Protein AF-A0A0C5DKH7-F1 (afdb_monomer_lite)

InterPro domains:
  IPR004020 DAPIN domain [PF02758] (6-78)
  IPR004020 DAPIN domain [SM01289] (3-84)
  IPR011029 Death-like domain superfamily [G3DSA:1.10.533.10] (1-88)
  IPR011029 Death-like domain superfamily [SSF47986] (4-86)

pLDDT: mean 79.28, std 11.1, range [34.69, 89.0]

Sequence (90 aa):
EELQSRLQETLDLLSSQELRSFRDHLKKVEPRVSQVKLELEGRSPSGLARLLAKQYYPPAAAKRVLVQVLEQLPRADLLPRWQSAAADGP

Secondary structure (DSSP, 8-state):
-HHHHHHHHHHHTS-HHHHHHHHHHHHHSSSPPPHHHHHHTTTSHHHHHHHHHHHS-SHHHHHHHHHHHHHTTT-GGGHHHHHGGG----

Organism: Tursiops truncatus (NCBI:txid9739)

Structure (mmCIF, N/CA/C/O backbone):
data_AF-A0A0C5DKH7-F1
#
_entry.id   AF-A0A0C5DKH7-F1
#
loop_
_atom_site.group_PDB
_atom_site.id
_atom_site.type_symbol
_atom_site.label_atom_id
_atom_site.label_alt_id
_atom_site.label_comp_id
_atom_site.label_asym_id
_atom_site.label_entity_id
_atom_site.label_seq_id
_atom_site.pdbx_PDB_ins_code
_atom_site.Cartn_x
_atom_site.Cartn_y
_atom_site.Cartn_z
_atom_site.occupancy
_atom_site.B_iso_or_equiv
_atom_site.auth_seq_id
_atom_site.auth_comp_id
_atom_site.auth_asym_id
_atom_site.auth_atom_id
_atom_site.pdbx_PDB_model_num
ATOM 1 N N . GLU A 1 1 ? 8.581 12.470 -10.375 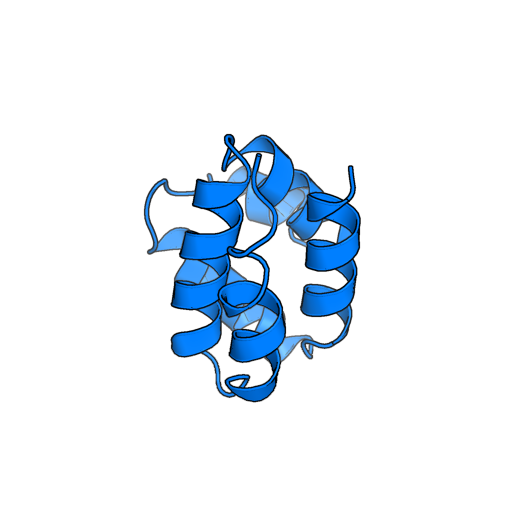1.00 59.94 1 GLU A N 1
ATOM 2 C CA . GLU A 1 1 ? 8.070 11.224 -9.758 1.00 59.94 1 GLU A CA 1
ATOM 3 C C . GLU A 1 1 ? 6.588 11.032 -10.119 1.00 59.94 1 GLU A C 1
ATOM 5 O O . GLU A 1 1 ? 5.729 11.099 -9.251 1.00 59.94 1 GLU A O 1
ATOM 10 N N . GLU A 1 2 ? 6.254 10.807 -11.397 1.00 77.19 2 GLU A N 1
ATOM 11 C CA . GLU A 1 2 ? 4.842 10.690 -11.833 1.00 77.19 2 GLU A CA 1
ATOM 12 C C . GLU A 1 2 ? 4.102 9.535 -11.149 1.00 77.19 2 GLU A C 1
ATOM 14 O O . GLU A 1 2 ? 2.933 9.659 -10.786 1.00 77.19 2 GLU A O 1
ATOM 19 N N . LEU A 1 3 ? 4.808 8.426 -10.904 1.00 80.56 3 LEU A N 1
ATOM 20 C CA . LEU A 1 3 ? 4.278 7.305 -10.136 1.00 80.56 3 LEU A CA 1
ATOM 21 C C . LEU A 1 3 ? 3.892 7.737 -8.715 1.00 80.56 3 LEU A C 1
ATOM 23 O O . LEU A 1 3 ? 2.806 7.398 -8.261 1.00 80.56 3 LEU A O 1
ATOM 27 N N . GLN A 1 4 ? 4.761 8.477 -8.019 1.00 83.81 4 GLN A N 1
ATOM 28 C CA . GLN A 1 4 ? 4.484 8.924 -6.655 1.00 83.81 4 GLN A CA 1
ATOM 29 C C . GLN A 1 4 ? 3.274 9.856 -6.615 1.00 83.81 4 GLN A C 1
ATOM 31 O O . GLN A 1 4 ? 2.420 9.665 -5.756 1.00 83.81 4 GLN A O 1
ATOM 36 N N . SER A 1 5 ? 3.177 10.830 -7.525 1.00 85.56 5 SER A N 1
ATOM 37 C CA . SER A 1 5 ? 2.015 11.727 -7.577 1.00 85.56 5 SER A CA 1
ATOM 38 C C . SER A 1 5 ? 0.722 10.950 -7.810 1.00 85.56 5 SER A C 1
ATOM 40 O O . SER A 1 5 ? -0.209 11.094 -7.026 1.00 85.56 5 SER A O 1
ATOM 42 N N . ARG A 1 6 ? 0.694 10.027 -8.783 1.00 85.62 6 ARG A N 1
ATOM 43 C CA . ARG A 1 6 ? -0.486 9.175 -9.014 1.00 85.62 6 ARG A CA 1
ATOM 44 C C . ARG A 1 6 ? -0.829 8.310 -7.803 1.00 85.62 6 ARG A C 1
ATOM 46 O O . ARG A 1 6 ? -2.004 8.158 -7.466 1.00 85.62 6 ARG A O 1
ATOM 53 N N . LEU A 1 7 ? 0.188 7.735 -7.149 1.00 86.56 7 LEU A N 1
ATOM 54 C CA . LEU A 1 7 ? 0.023 6.915 -5.946 1.00 86.56 7 LEU A CA 1
ATOM 55 C C . LEU A 1 7 ? -0.598 7.756 -4.841 1.00 86.56 7 LEU A C 1
ATOM 57 O O . LEU A 1 7 ? -1.560 7.327 -4.219 1.00 86.56 7 LEU A O 1
ATOM 61 N N . GLN A 1 8 ? -0.078 8.962 -4.637 1.00 88.31 8 GLN A N 1
ATOM 62 C CA . GLN A 1 8 ? -0.591 9.897 -3.653 1.00 88.31 8 GLN A CA 1
ATOM 63 C C . GLN A 1 8 ? -2.044 10.254 -3.943 1.00 88.31 8 GLN A C 1
ATOM 65 O O . GLN A 1 8 ? -2.853 10.118 -3.039 1.00 88.31 8 GLN A O 1
ATOM 70 N N . GLU A 1 9 ? -2.391 10.637 -5.173 1.00 88.88 9 GLU A N 1
ATOM 71 C CA . GLU A 1 9 ? -3.776 10.948 -5.550 1.00 88.88 9 GLU A CA 1
ATOM 72 C C . GLU A 1 9 ? -4.711 9.761 -5.302 1.00 88.88 9 GLU A C 1
ATOM 74 O O . GLU A 1 9 ? -5.803 9.916 -4.771 1.00 88.88 9 GLU A O 1
ATOM 79 N N . THR A 1 10 ? -4.271 8.546 -5.625 1.00 87.25 10 THR A N 1
ATOM 80 C CA . THR A 1 10 ? -5.079 7.342 -5.387 1.00 87.25 10 THR A CA 1
ATOM 81 C C . THR A 1 10 ? -5.272 7.078 -3.903 1.00 87.25 10 THR A C 1
ATOM 83 O O . THR A 1 10 ? -6.377 6.757 -3.484 1.00 87.25 10 THR A O 1
ATOM 86 N N . LEU A 1 11 ? -4.212 7.217 -3.109 1.00 87.62 11 LEU A N 1
ATOM 87 C CA . LEU A 1 11 ? -4.260 7.032 -1.662 1.00 87.62 11 LEU A CA 1
ATOM 88 C C . LEU A 1 11 ? -5.047 8.146 -0.962 1.00 87.62 11 LEU A C 1
ATOM 90 O O . LEU A 1 11 ? -5.633 7.892 0.081 1.00 87.62 11 LEU A O 1
ATOM 94 N N . ASP A 1 12 ? -5.079 9.351 -1.526 1.00 89.00 12 ASP A N 1
ATOM 95 C CA . ASP A 1 12 ? -5.876 10.480 -1.035 1.00 89.00 12 ASP A CA 1
ATOM 96 C C . ASP A 1 12 ? -7.383 10.247 -1.236 1.00 89.00 12 ASP A C 1
ATOM 98 O O . ASP A 1 12 ? -8.194 10.588 -0.380 1.00 89.00 12 ASP A O 1
ATOM 102 N N . LEU A 1 13 ? -7.761 9.548 -2.314 1.00 87.50 13 LEU A N 1
ATOM 103 C CA . LEU A 1 13 ? -9.143 9.109 -2.555 1.00 87.50 13 LEU A CA 1
ATOM 104 C C . LEU A 1 13 ? -9.605 7.995 -1.597 1.00 87.50 13 LEU A C 1
ATOM 106 O O . LEU A 1 13 ? -10.807 7.723 -1.498 1.00 87.50 13 LEU A O 1
ATOM 110 N N . LEU A 1 14 ? -8.676 7.324 -0.910 1.00 84.50 14 LEU A N 1
ATOM 111 C CA . LEU A 1 14 ? -8.990 6.292 0.073 1.00 84.50 14 LEU A CA 1
ATOM 112 C C . LEU A 1 14 ? -9.338 6.928 1.421 1.00 84.50 14 LEU A C 1
ATOM 114 O O . LEU A 1 14 ? -8.616 7.766 1.955 1.00 84.50 14 LEU A O 1
ATOM 118 N N . SER A 1 15 ? -10.424 6.468 2.038 1.00 84.50 15 SER A N 1
ATOM 119 C CA . SER A 1 15 ? -10.776 6.882 3.399 1.00 84.50 15 SER A CA 1
ATOM 120 C C . SER A 1 15 ? -9.780 6.333 4.429 1.00 84.50 15 SER A C 1
ATOM 122 O O . SER A 1 15 ? -9.104 5.333 4.196 1.00 84.50 15 SER A O 1
ATOM 124 N N . SER A 1 16 ? -9.736 6.908 5.633 1.00 83.88 16 SER A N 1
ATOM 125 C CA . SER A 1 16 ? -8.823 6.464 6.703 1.00 83.88 16 SER A CA 1
ATOM 126 C C . SER A 1 16 ? -8.929 4.966 7.036 1.00 83.88 16 SER A C 1
ATOM 128 O O . SER A 1 16 ? -7.928 4.329 7.365 1.00 83.88 16 SER A O 1
ATOM 130 N N . GLN A 1 17 ? -10.130 4.383 6.934 1.00 85.88 17 GLN A N 1
ATOM 131 C CA . GLN A 1 17 ? -10.352 2.944 7.118 1.00 85.88 17 GLN A CA 1
ATOM 132 C C . GLN A 1 17 ? -9.743 2.118 5.976 1.00 85.88 17 GLN A C 1
ATOM 134 O O . GLN A 1 17 ? -9.079 1.114 6.223 1.00 85.88 17 GLN A O 1
ATOM 139 N N . GLU A 1 18 ? -9.908 2.585 4.743 1.00 86.75 18 GLU A N 1
ATOM 140 C CA . GLU A 1 18 ? -9.370 1.966 3.532 1.00 86.75 18 GLU A CA 1
ATOM 141 C C . GLU A 1 18 ? -7.846 2.013 3.537 1.00 86.75 18 GLU A C 1
ATOM 143 O O . GLU A 1 18 ? -7.211 1.004 3.278 1.00 86.75 18 GLU A O 1
ATOM 148 N N . LEU A 1 19 ? -7.242 3.140 3.930 1.00 84.19 19 LEU A N 1
ATOM 149 C CA . LEU A 1 19 ? -5.791 3.268 4.101 1.00 84.19 19 LEU A CA 1
ATOM 150 C C . LEU A 1 19 ? -5.240 2.307 5.158 1.00 84.19 19 LEU A C 1
ATOM 152 O O . LEU A 1 19 ? -4.137 1.772 5.012 1.00 84.19 19 LEU A O 1
ATOM 156 N N . ARG A 1 20 ? -6.003 2.060 6.228 1.00 84.69 20 ARG A N 1
ATOM 157 C CA . ARG A 1 20 ? -5.628 1.079 7.251 1.00 84.69 20 ARG A CA 1
ATOM 158 C C . ARG A 1 20 ? -5.637 -0.335 6.678 1.00 84.69 20 ARG A C 1
ATOM 160 O O . ARG A 1 20 ? -4.644 -1.043 6.840 1.00 84.69 20 ARG A O 1
ATOM 167 N N . SER A 1 21 ? -6.708 -0.715 5.980 1.00 87.44 21 SER A N 1
ATOM 168 C CA . SER A 1 21 ? -6.796 -2.005 5.286 1.00 87.44 21 SER A CA 1
ATOM 169 C C . SER A 1 21 ? -5.728 -2.134 4.206 1.00 87.44 21 SER A C 1
ATOM 171 O O . SER A 1 21 ? -5.068 -3.163 4.126 1.00 87.44 21 SER A O 1
ATOM 173 N N . PHE A 1 22 ? -5.488 -1.081 3.431 1.00 86.50 22 PHE A N 1
ATOM 174 C CA . PHE A 1 22 ? -4.454 -1.011 2.408 1.00 86.50 22 PHE A CA 1
ATOM 175 C C . PHE A 1 22 ? -3.090 -1.342 3.012 1.00 86.50 22 PHE A C 1
ATOM 177 O O . PHE A 1 22 ? -2.404 -2.236 2.532 1.00 86.50 22 PHE A O 1
ATOM 184 N N . ARG A 1 23 ? -2.715 -0.693 4.122 1.00 85.19 23 ARG A N 1
ATOM 185 C CA . ARG A 1 23 ? -1.461 -0.990 4.832 1.00 85.19 23 ARG A CA 1
ATOM 186 C C . ARG A 1 23 ? -1.395 -2.422 5.345 1.00 85.19 23 ARG A C 1
ATOM 188 O O . ARG A 1 23 ? -0.316 -3.003 5.321 1.00 85.19 23 ARG A O 1
ATOM 195 N N . ASP A 1 24 ? -2.502 -2.974 5.833 1.00 86.19 24 ASP A N 1
ATOM 196 C CA . ASP A 1 24 ? -2.544 -4.352 6.329 1.00 86.19 24 ASP A CA 1
ATOM 197 C C . ASP A 1 24 ? -2.301 -5.369 5.204 1.00 86.19 24 ASP A C 1
ATOM 199 O O . ASP A 1 24 ? -1.466 -6.263 5.336 1.00 86.19 24 ASP A O 1
ATOM 203 N N . HIS A 1 25 ? -2.942 -5.167 4.052 1.00 85.94 25 HIS A N 1
ATOM 204 C CA . HIS A 1 25 ? -2.711 -5.966 2.849 1.00 85.94 25 HIS A CA 1
ATOM 205 C C . HIS A 1 25 ? -1.302 -5.765 2.296 1.00 85.94 25 HIS A C 1
ATOM 207 O O . HIS A 1 25 ? -0.645 -6.723 1.901 1.00 85.94 25 HIS A O 1
ATOM 213 N N . LEU A 1 26 ? -0.780 -4.542 2.345 1.00 83.31 26 LEU A N 1
ATOM 214 C CA . LEU A 1 26 ? 0.554 -4.233 1.848 1.00 83.31 26 LEU A CA 1
ATOM 215 C C . LEU A 1 26 ? 1.682 -4.850 2.698 1.00 83.31 26 LEU A C 1
ATOM 217 O O . LEU A 1 26 ? 2.795 -5.034 2.215 1.00 83.31 26 LEU A O 1
ATOM 221 N N . LYS A 1 27 ? 1.408 -5.207 3.960 1.00 80.88 27 LYS A N 1
ATOM 222 C CA . LYS A 1 27 ? 2.306 -6.043 4.781 1.00 80.88 27 LYS A CA 1
ATOM 223 C C . LYS A 1 27 ? 2.292 -7.517 4.358 1.00 80.88 27 LYS A C 1
ATOM 225 O O . LYS A 1 27 ? 3.225 -8.256 4.677 1.00 80.88 27 LYS A O 1
ATOM 230 N N . LYS A 1 28 ? 1.216 -7.962 3.707 1.00 80.81 28 LYS A N 1
ATOM 231 C CA . LYS A 1 28 ? 1.001 -9.349 3.270 1.00 80.81 28 LYS A CA 1
ATOM 232 C C . LYS A 1 28 ? 1.465 -9.578 1.832 1.00 80.81 28 LYS A C 1
ATOM 234 O O . LYS A 1 28 ? 1.890 -10.685 1.528 1.00 80.81 28 LYS A O 1
ATOM 239 N N . VAL A 1 29 ? 1.411 -8.550 0.988 1.00 76.69 29 VAL A N 1
ATOM 240 C CA . VAL A 1 29 ? 1.857 -8.599 -0.409 1.00 76.69 29 VAL A CA 1
ATOM 241 C C . VAL A 1 29 ? 3.386 -8.541 -0.501 1.00 76.69 29 VAL A C 1
ATOM 243 O O . VAL A 1 29 ? 4.044 -7.863 0.293 1.00 76.69 29 VAL A O 1
ATOM 246 N N . GLU A 1 30 ? 3.964 -9.266 -1.456 1.00 67.38 30 GLU A N 1
ATOM 247 C CA . GLU A 1 30 ? 5.406 -9.251 -1.705 1.00 67.38 30 GLU A CA 1
ATOM 248 C C . GLU A 1 30 ? 5.791 -8.289 -2.842 1.00 67.38 30 GLU A C 1
ATOM 250 O O . GLU A 1 30 ? 5.062 -8.194 -3.833 1.00 67.38 30 GLU A O 1
ATOM 255 N N . PRO A 1 31 ? 6.958 -7.616 -2.755 1.00 69.50 31 PRO A N 1
ATOM 256 C CA . PRO A 1 31 ? 7.903 -7.599 -1.630 1.00 69.50 31 PRO A CA 1
ATOM 257 C C . PRO A 1 31 ? 7.382 -6.858 -0.390 1.00 69.50 31 PRO A C 1
ATOM 259 O O . PRO A 1 31 ? 6.940 -5.717 -0.467 1.00 69.50 31 PRO A O 1
ATOM 262 N N . ARG A 1 32 ? 7.508 -7.491 0.782 1.00 75.00 32 ARG A N 1
ATOM 263 C CA . ARG A 1 32 ? 6.993 -6.950 2.046 1.00 75.00 32 ARG A CA 1
ATOM 264 C C . ARG A 1 32 ? 7.615 -5.600 2.378 1.00 75.00 32 ARG A C 1
ATOM 266 O O . ARG A 1 32 ? 8.833 -5.469 2.508 1.00 75.00 32 ARG A O 1
ATOM 273 N N . VAL A 1 33 ? 6.769 -4.607 2.627 1.00 78.06 33 VAL A N 1
ATOM 274 C CA . VAL A 1 33 ? 7.233 -3.362 3.238 1.00 78.06 33 VAL A CA 1
ATOM 275 C C . VAL A 1 33 ? 7.452 -3.579 4.727 1.00 78.06 33 VAL A C 1
ATOM 277 O O . VAL A 1 33 ? 6.555 -4.043 5.433 1.00 78.06 33 VAL A O 1
ATOM 280 N N . SER A 1 34 ? 8.624 -3.179 5.227 1.00 80.50 34 SER A N 1
ATOM 281 C CA . SER A 1 34 ? 8.885 -3.149 6.667 1.00 80.50 34 SER A CA 1
ATOM 282 C C . SER A 1 34 ? 7.784 -2.397 7.400 1.00 80.50 34 SER A C 1
ATOM 284 O O . SER A 1 34 ? 7.518 -1.226 7.120 1.00 80.50 34 SER A O 1
ATOM 286 N N . GLN A 1 35 ? 7.202 -3.051 8.402 1.00 77.56 35 GLN A N 1
ATOM 287 C CA . GLN A 1 35 ? 6.174 -2.459 9.249 1.00 77.56 35 GLN A CA 1
ATOM 288 C C . GLN A 1 35 ? 6.625 -1.111 9.833 1.00 77.56 35 GLN A C 1
ATOM 290 O O . GLN A 1 35 ? 5.865 -0.149 9.778 1.00 77.56 35 GLN A O 1
ATOM 295 N N . VAL A 1 36 ? 7.883 -1.014 10.273 1.00 81.31 36 VAL A N 1
ATOM 296 C CA . VAL A 1 36 ? 8.474 0.229 10.792 1.00 81.31 36 VAL A CA 1
ATOM 297 C C . VAL A 1 36 ? 8.390 1.365 9.766 1.00 81.31 36 VAL A C 1
ATOM 299 O O . VAL A 1 36 ? 7.975 2.468 10.105 1.00 81.31 36 VAL A O 1
ATOM 302 N N . LYS A 1 37 ? 8.691 1.101 8.488 1.00 81.81 37 LYS A N 1
ATOM 303 C CA . LYS A 1 37 ? 8.582 2.117 7.430 1.00 81.81 37 LYS A CA 1
ATOM 304 C C . LYS A 1 37 ? 7.122 2.515 7.167 1.00 81.81 37 LYS A C 1
ATOM 306 O O . LYS A 1 37 ? 6.835 3.693 6.987 1.00 81.81 37 LYS A O 1
ATOM 311 N N . LEU A 1 38 ? 6.182 1.564 7.204 1.00 81.94 38 LEU A N 1
ATOM 312 C CA . LEU A 1 38 ? 4.747 1.865 7.080 1.00 81.94 38 LEU A CA 1
ATOM 313 C C . LEU A 1 38 ? 4.207 2.692 8.249 1.00 81.94 38 LEU A C 1
ATOM 315 O O . LEU A 1 38 ? 3.260 3.450 8.071 1.00 81.94 38 LEU A O 1
ATOM 319 N N . GLU A 1 39 ? 4.749 2.523 9.449 1.00 82.06 39 GLU A N 1
ATOM 320 C CA . GLU A 1 39 ? 4.343 3.304 10.619 1.00 82.06 39 GLU A CA 1
ATOM 321 C C . GLU A 1 39 ? 4.945 4.712 10.612 1.00 82.06 39 GLU A C 1
ATOM 323 O O . GLU A 1 39 ? 4.244 5.661 10.961 1.00 82.06 39 GLU A O 1
ATOM 328 N N . LEU A 1 40 ? 6.192 4.849 10.153 1.00 82.38 40 LEU A N 1
ATOM 329 C CA . LEU A 1 40 ? 6.891 6.131 10.051 1.00 82.38 40 LEU A CA 1
ATOM 330 C C . LEU A 1 40 ? 6.403 6.980 8.868 1.00 82.38 40 LEU A C 1
ATOM 332 O O . LEU A 1 40 ? 6.024 8.132 9.052 1.00 82.38 40 LEU A O 1
ATOM 336 N N . GLU A 1 41 ? 6.394 6.421 7.657 1.00 81.56 41 GLU A N 1
ATOM 337 C CA . GLU A 1 41 ? 6.075 7.156 6.423 1.00 81.56 41 GLU A CA 1
ATOM 338 C C . GLU A 1 41 ? 4.633 6.910 5.964 1.00 81.56 41 GLU A C 1
ATOM 340 O O . GLU A 1 41 ? 3.984 7.794 5.410 1.00 81.56 41 GLU A O 1
ATOM 345 N N . GLY A 1 42 ? 4.079 5.730 6.243 1.00 78.56 42 GLY A N 1
ATOM 346 C CA . GLY A 1 42 ? 2.739 5.337 5.802 1.00 78.56 42 GLY A CA 1
ATOM 347 C C . GLY A 1 42 ? 1.579 5.920 6.613 1.00 78.56 42 GLY A C 1
ATOM 348 O O . GLY A 1 42 ? 0.445 5.456 6.490 1.00 78.56 42 GLY A O 1
ATOM 349 N N . ARG A 1 43 ? 1.838 6.905 7.478 1.00 78.75 43 ARG A N 1
ATOM 350 C CA . ARG A 1 43 ? 0.798 7.588 8.262 1.00 78.75 43 ARG A CA 1
ATOM 351 C C . ARG A 1 43 ? 0.022 8.622 7.440 1.00 78.75 43 ARG A C 1
ATOM 353 O O . ARG A 1 43 ? -1.119 8.913 7.779 1.00 78.75 43 ARG A O 1
ATOM 360 N N . SER A 1 44 ? 0.624 9.106 6.356 1.00 83.06 44 SER A N 1
ATOM 361 C CA . SER A 1 44 ? 0.030 10.061 5.420 1.00 83.06 44 SER A CA 1
ATOM 362 C C . SER A 1 44 ? 0.045 9.487 4.000 1.00 83.06 44 SER A C 1
ATOM 364 O O . SER A 1 44 ? 1.001 8.784 3.654 1.00 83.06 44 SER A O 1
ATOM 366 N N . PRO A 1 45 ? -0.943 9.811 3.146 1.00 84.81 45 PRO A N 1
ATOM 367 C CA . PRO A 1 45 ? -1.009 9.303 1.773 1.00 84.81 45 PRO A CA 1
ATOM 368 C C . PRO A 1 45 ? 0.248 9.656 0.966 1.00 84.81 45 PRO A C 1
ATOM 370 O O . PRO A 1 45 ? 0.786 8.808 0.261 1.00 84.81 45 PRO A O 1
ATOM 373 N N . SER A 1 46 ? 0.799 10.860 1.147 1.00 86.56 46 SER A N 1
ATOM 374 C CA . SER A 1 46 ? 2.037 11.306 0.491 1.00 86.56 46 SER A CA 1
ATOM 375 C C . SER A 1 46 ? 3.267 10.495 0.906 1.00 86.56 46 SER A C 1
ATOM 377 O O . SER A 1 46 ? 4.104 10.155 0.069 1.00 86.56 46 SER A O 1
ATOM 379 N N . GLY A 1 47 ? 3.392 10.177 2.198 1.00 87.44 47 GLY A N 1
ATOM 380 C CA . GLY A 1 47 ? 4.515 9.397 2.718 1.00 87.44 47 GLY A CA 1
ATOM 381 C C . GLY A 1 47 ? 4.415 7.931 2.307 1.00 87.44 47 GLY A C 1
ATOM 382 O O . GLY A 1 47 ? 5.403 7.343 1.872 1.00 87.44 47 GLY A O 1
ATOM 383 N N . LEU A 1 48 ? 3.202 7.372 2.323 1.00 85.62 48 LEU A N 1
ATOM 384 C CA . LEU A 1 48 ? 2.936 6.031 1.815 1.00 85.62 48 LEU A CA 1
ATOM 385 C C . LEU A 1 48 ? 3.227 5.946 0.308 1.00 85.62 48 LEU A C 1
ATOM 387 O O . LEU A 1 48 ? 3.934 5.042 -0.119 1.00 85.62 48 LEU A O 1
ATOM 391 N N . ALA A 1 49 ? 2.776 6.917 -0.491 1.00 87.56 49 ALA A N 1
ATOM 392 C CA . ALA A 1 49 ? 3.060 6.987 -1.924 1.00 87.56 49 ALA A CA 1
ATOM 393 C C . ALA A 1 49 ? 4.563 7.021 -2.221 1.00 87.56 49 ALA A C 1
ATOM 395 O O . ALA A 1 49 ? 5.052 6.279 -3.073 1.00 87.56 49 ALA A O 1
ATOM 396 N N . ARG A 1 50 ? 5.308 7.856 -1.489 1.00 87.44 50 ARG A N 1
ATOM 397 C CA . ARG A 1 50 ? 6.765 7.956 -1.622 1.00 87.44 50 ARG A CA 1
ATOM 398 C C . ARG A 1 50 ? 7.454 6.650 -1.251 1.00 87.44 50 ARG A C 1
ATOM 400 O O . ARG A 1 50 ? 8.365 6.207 -1.946 1.00 87.44 50 ARG A O 1
ATOM 407 N N . LEU A 1 51 ? 7.005 6.024 -0.168 1.00 86.69 51 LEU A N 1
ATOM 408 C CA . LEU A 1 51 ? 7.509 4.737 0.281 1.00 86.69 51 LEU A 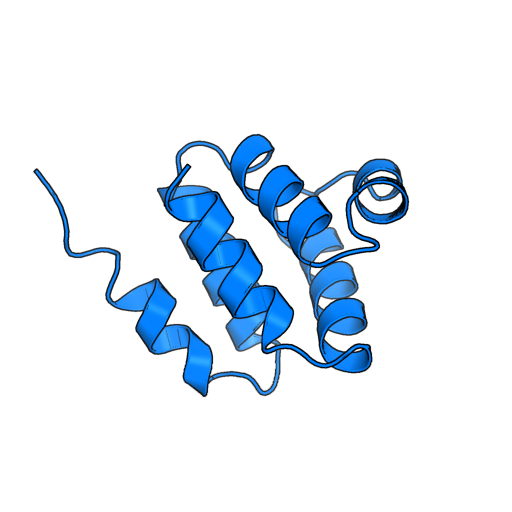CA 1
ATOM 409 C C . LEU A 1 51 ? 7.275 3.657 -0.778 1.00 86.69 51 LEU A C 1
ATOM 411 O O . LEU A 1 51 ? 8.188 2.890 -1.067 1.00 86.69 51 LEU A O 1
ATOM 415 N N . LEU A 1 52 ? 6.090 3.621 -1.390 1.00 84.31 52 LEU A N 1
ATOM 416 C CA . LEU A 1 52 ? 5.761 2.658 -2.439 1.00 84.31 52 LEU A CA 1
ATOM 417 C C . LEU A 1 52 ? 6.607 2.883 -3.692 1.00 84.31 52 LEU A C 1
ATOM 419 O O . LEU A 1 52 ? 7.173 1.932 -4.222 1.00 84.31 52 LEU A O 1
ATOM 423 N N . ALA A 1 53 ? 6.752 4.138 -4.119 1.00 84.38 53 ALA A N 1
ATOM 424 C CA . ALA A 1 53 ? 7.576 4.501 -5.266 1.00 84.38 53 ALA A CA 1
ATOM 425 C C . ALA A 1 53 ? 9.056 4.122 -5.074 1.00 84.38 53 ALA A C 1
ATOM 427 O O . ALA A 1 53 ? 9.709 3.699 -6.025 1.00 84.38 53 ALA A O 1
ATOM 428 N N . LYS A 1 54 ? 9.577 4.234 -3.844 1.00 83.94 54 LYS A N 1
ATOM 429 C CA . LYS A 1 54 ? 10.958 3.857 -3.502 1.00 83.94 54 LYS A CA 1
ATOM 430 C C . LYS A 1 54 ? 11.149 2.356 -3.311 1.00 83.94 54 LYS A C 1
ATOM 432 O O . LYS A 1 54 ? 12.173 1.818 -3.716 1.00 83.94 54 LYS A O 1
ATOM 437 N N . GLN A 1 55 ? 10.211 1.695 -2.638 1.00 82.06 55 GLN A N 1
ATOM 438 C CA . GLN A 1 55 ? 10.338 0.285 -2.274 1.00 82.06 55 GLN A CA 1
ATOM 439 C C . GLN A 1 55 ? 10.077 -0.632 -3.470 1.00 82.06 55 GLN A C 1
ATOM 441 O O . GLN A 1 55 ? 10.750 -1.646 -3.621 1.00 82.06 55 GLN A O 1
ATOM 446 N N . TYR A 1 56 ? 9.112 -0.279 -4.318 1.00 76.88 56 TYR A N 1
ATOM 447 C CA . TYR A 1 56 ? 8.688 -1.098 -5.447 1.00 76.88 56 TYR A CA 1
ATOM 448 C C . TYR A 1 56 ? 9.213 -0.530 -6.766 1.00 76.88 56 TYR A C 1
ATOM 450 O O . TYR A 1 56 ? 8.448 -0.222 -7.679 1.00 76.88 56 TYR A O 1
ATOM 458 N N . TYR A 1 57 ? 10.536 -0.391 -6.855 1.00 67.94 57 TYR A N 1
ATOM 459 C CA . TYR A 1 57 ? 11.220 -0.080 -8.106 1.00 67.94 57 TYR A CA 1
ATOM 460 C C . TYR A 1 57 ? 11.562 -1.386 -8.845 1.00 67.94 57 TYR A C 1
ATOM 462 O O . TYR A 1 57 ? 12.080 -2.304 -8.207 1.00 67.94 57 TYR A O 1
ATOM 470 N N . PRO A 1 58 ? 11.306 -1.510 -10.163 1.00 75.50 58 PRO A N 1
ATOM 471 C CA . PRO A 1 58 ? 10.829 -0.494 -11.113 1.00 75.50 58 PRO A CA 1
ATOM 472 C C . PRO A 1 58 ? 9.330 -0.156 -10.981 1.00 75.50 58 PRO A C 1
ATOM 474 O O . PRO A 1 58 ? 8.567 -0.970 -10.464 1.00 75.50 58 PRO A O 1
ATOM 477 N N . PRO A 1 59 ? 8.861 0.991 -11.520 1.00 76.19 59 PRO A N 1
ATOM 478 C CA 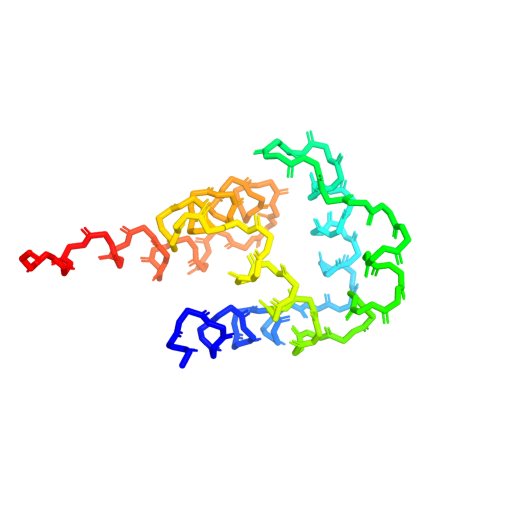. PRO A 1 59 ? 7.481 1.479 -11.371 1.00 76.19 59 PRO A CA 1
ATOM 479 C C . PRO A 1 59 ? 6.386 0.483 -11.789 1.00 76.19 59 PRO A C 1
ATOM 481 O O . PRO A 1 59 ? 5.263 0.555 -11.293 1.00 76.19 59 PRO A O 1
ATOM 484 N N . ALA A 1 60 ? 6.697 -0.471 -12.669 1.00 79.19 60 ALA A N 1
ATOM 485 C CA . ALA A 1 60 ? 5.795 -1.563 -13.025 1.00 79.19 60 ALA A CA 1
ATOM 486 C C . ALA A 1 60 ? 5.454 -2.475 -11.828 1.00 79.19 60 ALA A C 1
ATOM 488 O O . ALA A 1 60 ? 4.311 -2.914 -11.699 1.00 79.19 60 ALA A O 1
ATOM 489 N N . ALA A 1 61 ? 6.413 -2.728 -10.931 1.00 80.94 61 ALA A N 1
ATOM 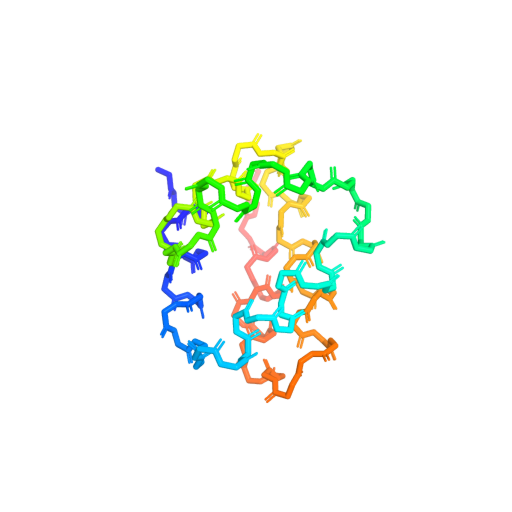490 C CA . ALA A 1 61 ? 6.199 -3.519 -9.722 1.00 80.94 61 ALA A CA 1
ATOM 491 C C . ALA A 1 61 ? 5.263 -2.790 -8.750 1.00 80.94 61 ALA A C 1
ATOM 493 O O . ALA A 1 61 ? 4.297 -3.385 -8.275 1.00 80.94 61 ALA A O 1
ATOM 494 N N . ALA A 1 62 ? 5.479 -1.486 -8.534 1.00 82.50 62 ALA A N 1
ATOM 495 C CA . ALA A 1 62 ? 4.600 -0.662 -7.705 1.00 82.50 62 ALA A CA 1
ATOM 496 C C . ALA A 1 62 ? 3.152 -0.676 -8.209 1.00 82.50 62 ALA A C 1
ATOM 498 O O . ALA A 1 62 ? 2.233 -0.878 -7.421 1.00 82.50 62 ALA A O 1
ATOM 499 N N . LYS A 1 63 ? 2.948 -0.514 -9.526 1.00 82.81 63 LYS A N 1
ATOM 500 C CA . LYS A 1 63 ? 1.614 -0.570 -10.145 1.00 82.81 63 LYS A CA 1
ATOM 501 C C . LYS A 1 63 ? 0.942 -1.924 -9.909 1.00 82.81 63 LYS A C 1
ATOM 503 O O . LYS A 1 63 ? -0.214 -1.952 -9.509 1.00 82.81 63 LYS A O 1
ATOM 508 N N . ARG A 1 64 ? 1.656 -3.038 -10.112 1.00 83.25 64 ARG A N 1
ATOM 509 C CA . ARG A 1 64 ? 1.111 -4.392 -9.895 1.00 83.25 64 ARG A CA 1
ATOM 510 C C . ARG A 1 64 ? 0.692 -4.621 -8.449 1.00 83.25 64 ARG A C 1
ATOM 512 O O . ARG A 1 64 ? -0.410 -5.097 -8.207 1.00 83.25 64 ARG A O 1
ATOM 519 N N . VAL A 1 65 ? 1.551 -4.249 -7.505 1.00 83.12 65 VAL A N 1
ATOM 520 C CA . VAL A 1 65 ? 1.255 -4.375 -6.075 1.00 83.12 65 VAL A CA 1
ATOM 521 C C . VAL A 1 65 ? 0.064 -3.507 -5.694 1.00 83.12 65 VAL A C 1
ATOM 523 O O . VAL A 1 65 ? -0.816 -3.956 -4.967 1.00 83.12 65 VAL A O 1
ATOM 526 N N .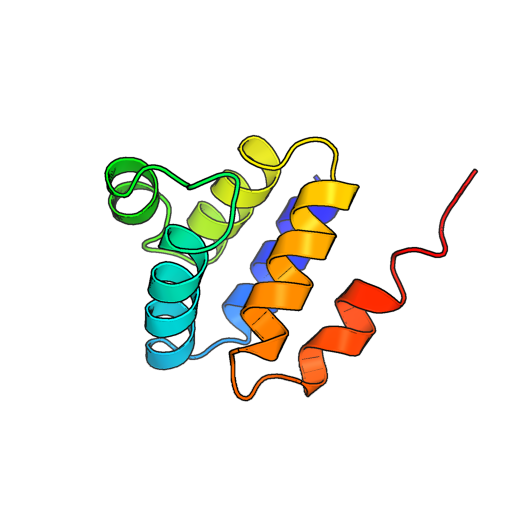 LEU A 1 66 ? -0.007 -2.289 -6.229 1.00 84.56 66 LEU A N 1
ATOM 527 C CA . LEU A 1 66 ? -1.139 -1.416 -5.986 1.00 84.56 66 LEU A CA 1
ATOM 528 C C . LEU A 1 66 ? -2.442 -2.007 -6.525 1.00 84.56 66 LEU A C 1
ATOM 530 O O . LEU A 1 66 ? -3.427 -2.004 -5.802 1.00 84.56 66 LEU A O 1
ATOM 534 N N . VAL A 1 67 ? -2.441 -2.539 -7.750 1.00 85.69 67 VAL A N 1
ATOM 535 C CA . VAL A 1 67 ? -3.603 -3.220 -8.341 1.00 85.69 67 VAL A CA 1
ATOM 536 C C . VAL A 1 67 ? -4.039 -4.378 -7.449 1.00 85.69 67 VAL A C 1
ATOM 538 O O . VAL A 1 67 ? -5.194 -4.402 -7.049 1.00 85.69 67 VAL A O 1
ATOM 541 N N . GLN A 1 68 ? -3.120 -5.251 -7.025 1.00 85.38 68 GLN A N 1
ATOM 542 C CA . GLN A 1 68 ? -3.470 -6.366 -6.140 1.00 85.38 68 GLN A CA 1
ATOM 543 C C . GLN A 1 68 ? -4.059 -5.910 -4.808 1.00 85.38 68 GLN A C 1
ATOM 545 O O . GLN A 1 68 ? -5.018 -6.501 -4.325 1.00 85.38 68 GLN A O 1
ATOM 550 N N . VAL A 1 69 ? -3.507 -4.861 -4.197 1.00 85.56 69 VAL A N 1
ATOM 551 C CA . VAL A 1 69 ? -4.035 -4.353 -2.927 1.00 85.56 69 VAL A CA 1
ATOM 552 C C . VAL A 1 69 ? -5.376 -3.643 -3.128 1.00 85.56 69 VAL A C 1
ATOM 554 O O . VAL A 1 69 ? -6.265 -3.799 -2.299 1.00 85.56 69 VAL A O 1
ATOM 557 N N . LEU A 1 70 ? -5.552 -2.907 -4.228 1.00 85.62 70 LEU A N 1
ATOM 558 C CA . LEU A 1 70 ? -6.821 -2.273 -4.591 1.00 85.62 70 LEU A CA 1
ATOM 559 C C . LEU A 1 70 ? -7.907 -3.301 -4.933 1.00 85.62 70 LEU A C 1
ATOM 561 O O . LEU A 1 70 ? -9.064 -3.038 -4.636 1.00 85.62 70 LEU A O 1
ATOM 565 N N . GLU A 1 71 ? -7.557 -4.462 -5.494 1.00 84.81 71 GLU A N 1
ATOM 566 C CA . GLU A 1 71 ? -8.490 -5.577 -5.726 1.00 84.81 71 GLU A CA 1
ATOM 567 C C . GLU A 1 71 ? -9.004 -6.183 -4.414 1.00 84.81 71 GLU A C 1
ATOM 569 O O . GLU A 1 71 ? -10.132 -6.662 -4.355 1.00 84.81 71 GLU A O 1
ATOM 574 N N . GLN A 1 72 ? -8.196 -6.145 -3.350 1.00 84.50 72 GLN A N 1
ATOM 575 C CA . GLN A 1 72 ? -8.604 -6.581 -2.007 1.00 84.50 72 GLN A CA 1
ATOM 576 C C . GLN A 1 72 ? -9.408 -5.514 -1.250 1.00 84.50 72 GLN A C 1
ATOM 578 O O . GLN A 1 72 ? -9.923 -5.771 -0.161 1.00 84.50 72 GLN A O 1
ATOM 583 N N . LEU A 1 73 ? -9.500 -4.303 -1.799 1.00 82.81 73 LEU A N 1
ATOM 584 C CA . LEU A 1 73 ? -10.276 -3.206 -1.241 1.00 82.81 73 LEU A CA 1
ATOM 585 C C . LEU A 1 73 ? -11.571 -3.026 -2.043 1.00 82.81 73 LEU A C 1
ATOM 587 O O . LEU A 1 73 ? -11.623 -3.333 -3.232 1.00 82.81 73 LEU A O 1
ATOM 591 N N . PRO A 1 74 ? -12.623 -2.445 -1.448 1.00 78.31 74 PRO A N 1
ATOM 592 C CA . PRO A 1 74 ? -13.841 -2.050 -2.157 1.00 78.31 74 PRO A CA 1
ATOM 593 C C . PRO A 1 74 ? -13.624 -0.821 -3.071 1.00 78.31 74 PRO A C 1
ATOM 595 O O . PRO A 1 74 ? -14.476 0.057 -3.164 1.00 78.31 74 PRO A O 1
ATOM 598 N N . ARG A 1 75 ? -12.467 -0.726 -3.742 1.00 74.25 75 ARG A N 1
ATOM 599 C CA . ARG A 1 75 ? -12.051 0.391 -4.612 1.00 74.25 75 ARG A CA 1
ATOM 600 C C . ARG A 1 75 ? -11.667 -0.096 -5.994 1.00 74.25 75 ARG A C 1
ATOM 602 O O . ARG A 1 75 ? -10.701 0.379 -6.597 1.00 74.25 75 ARG A O 1
ATOM 609 N N . ALA A 1 76 ? -12.481 -1.010 -6.510 1.00 74.25 76 ALA A N 1
ATOM 610 C CA . ALA A 1 76 ? -12.380 -1.484 -7.878 1.00 74.25 76 ALA A CA 1
ATOM 611 C C . ALA A 1 76 ? -12.455 -0.334 -8.902 1.00 74.25 76 ALA A C 1
ATOM 613 O O . ALA A 1 76 ? -11.832 -0.418 -9.954 1.00 74.25 76 ALA A O 1
ATOM 614 N N . ASP A 1 77 ? -13.101 0.787 -8.559 1.00 82.50 77 ASP A N 1
ATOM 615 C CA . ASP A 1 77 ? -13.135 2.014 -9.367 1.00 82.50 77 ASP A CA 1
ATOM 616 C C . ASP A 1 77 ? -11.749 2.602 -9.674 1.00 82.50 77 ASP A C 1
ATOM 618 O O . ASP A 1 77 ? -11.559 3.278 -10.686 1.00 82.50 77 ASP A O 1
ATOM 622 N N . LEU A 1 78 ? -10.757 2.359 -8.810 1.00 82.00 78 LEU A N 1
ATOM 623 C CA . LEU A 1 78 ? -9.397 2.864 -8.995 1.00 82.00 78 LEU A CA 1
ATOM 624 C C . LEU A 1 78 ? -8.540 1.906 -9.832 1.00 82.00 78 LEU A C 1
ATOM 626 O O . LEU A 1 78 ? -7.588 2.355 -10.466 1.00 82.00 78 LEU A O 1
ATOM 630 N N . LEU A 1 79 ? -8.890 0.618 -9.911 1.00 82.06 79 LEU A N 1
ATOM 631 C CA . LEU A 1 79 ? -8.176 -0.384 -10.711 1.00 82.06 79 LEU A CA 1
ATOM 632 C C . LEU A 1 79 ? -7.950 0.020 -12.175 1.00 82.06 79 LEU A C 1
ATOM 634 O O . LEU A 1 79 ? -6.798 -0.049 -12.609 1.00 82.06 79 LEU A O 1
ATOM 638 N N . PRO A 1 80 ? -8.953 0.498 -12.943 1.00 81.06 80 PRO A N 1
ATOM 639 C CA . PRO A 1 80 ? -8.740 0.862 -14.343 1.00 81.06 80 PRO A CA 1
ATOM 640 C C . PRO A 1 80 ? -7.718 1.994 -14.511 1.00 81.06 80 PRO A C 1
ATOM 642 O O . PRO A 1 80 ? -6.956 1.986 -15.478 1.00 81.06 80 PRO A O 1
ATOM 645 N N . ARG A 1 81 ? -7.606 2.919 -13.543 1.00 80.75 81 ARG A N 1
ATOM 646 C CA . ARG A 1 81 ? -6.587 3.989 -13.563 1.00 80.75 81 ARG A CA 1
ATOM 647 C C . ARG A 1 81 ? -5.159 3.445 -13.486 1.00 80.75 81 ARG A C 1
ATOM 649 O O . ARG A 1 81 ? -4.233 4.066 -14.007 1.00 80.75 81 ARG A O 1
ATOM 656 N N . TRP A 1 82 ? -4.983 2.284 -12.861 1.00 79.69 82 TRP A N 1
ATOM 657 C CA . TRP A 1 82 ? -3.685 1.648 -12.646 1.00 79.69 82 TRP A CA 1
ATOM 658 C C . TRP A 1 82 ? -3.380 0.538 -13.651 1.00 79.69 82 TRP A C 1
ATOM 660 O O . TRP A 1 82 ? -2.229 0.404 -14.065 1.00 79.69 82 TRP A O 1
ATOM 670 N N . GLN A 1 83 ? -4.401 -0.196 -14.099 1.00 73.56 83 GLN A N 1
ATOM 671 C CA . GLN A 1 83 ? -4.298 -1.225 -15.135 1.00 73.56 83 GLN A CA 1
ATOM 672 C C . GLN A 1 83 ? -4.116 -0.620 -16.535 1.00 73.56 83 GLN A C 1
ATOM 674 O O . GLN A 1 83 ? -3.268 -1.082 -17.294 1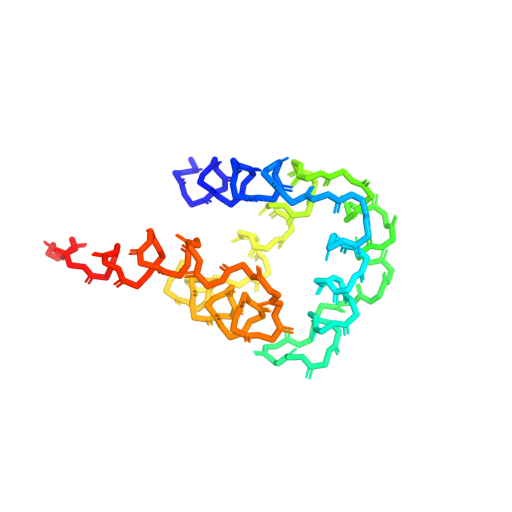.00 73.56 83 GLN A O 1
ATOM 679 N N . SER A 1 84 ? -4.833 0.461 -16.865 1.00 62.28 84 SER A N 1
ATOM 680 C CA . SER A 1 84 ? -4.723 1.107 -18.182 1.00 62.28 84 SER A CA 1
ATOM 681 C C . SER A 1 84 ? -3.392 1.847 -18.373 1.00 62.28 84 SER A C 1
ATOM 683 O O . SER A 1 84 ? -2.948 2.060 -19.497 1.00 62.28 84 SER A O 1
ATOM 685 N N . ALA A 1 85 ? -2.706 2.198 -17.281 1.00 55.59 85 ALA A N 1
ATOM 686 C CA . ALA A 1 85 ? -1.408 2.872 -17.302 1.00 55.59 85 ALA A CA 1
ATOM 687 C C . ALA A 1 85 ? -0.223 1.950 -17.672 1.00 55.59 85 ALA A C 1
ATOM 689 O O . ALA A 1 85 ? 0.930 2.356 -17.501 1.00 55.59 85 ALA A O 1
ATOM 690 N N . ALA A 1 86 ? -0.483 0.711 -18.106 1.00 49.88 86 ALA A N 1
ATOM 691 C CA . ALA A 1 86 ? 0.509 -0.208 -18.667 1.00 49.88 86 ALA A CA 1
ATOM 692 C C . ALA A 1 86 ? 0.748 0.003 -20.178 1.00 49.88 86 ALA A C 1
ATOM 694 O O . ALA A 1 86 ? 1.634 -0.638 -20.733 1.00 49.88 86 ALA A O 1
ATOM 695 N N . ALA A 1 87 ? -0.012 0.892 -20.828 1.00 43.38 87 ALA A N 1
ATOM 696 C CA . ALA A 1 87 ? 0.018 1.104 -22.277 1.00 43.38 87 ALA A CA 1
ATOM 697 C C . ALA A 1 87 ? 0.841 2.321 -22.746 1.00 43.38 87 ALA A C 1
ATOM 699 O O . ALA A 1 87 ? 0.629 2.786 -23.858 1.00 43.38 87 ALA A O 1
ATOM 700 N N . ASP A 1 88 ? 1.769 2.831 -21.933 1.00 41.50 88 ASP A N 1
ATOM 701 C CA . ASP A 1 88 ? 2.745 3.829 -22.395 1.00 41.50 88 ASP A CA 1
ATOM 702 C C . ASP A 1 88 ? 4.146 3.208 -22.316 1.00 41.50 88 ASP A C 1
ATOM 704 O O . ASP A 1 88 ? 4.865 3.325 -21.323 1.00 41.50 88 ASP A O 1
ATOM 708 N N . GLY A 1 89 ? 4.430 2.383 -23.327 1.00 36.75 89 GLY A N 1
ATOM 709 C CA . GLY A 1 89 ? 5.786 2.127 -23.810 1.00 36.75 89 GLY A CA 1
ATOM 710 C C . GLY A 1 89 ? 6.109 3.174 -24.878 1.00 36.75 89 GLY A C 1
ATOM 711 O O . GLY A 1 89 ? 5.188 3.667 -25.536 1.00 36.75 89 GLY A O 1
ATOM 712 N N . PRO A 1 90 ? 7.385 3.545 -25.030 1.00 34.69 90 PRO A N 1
ATOM 713 C CA . PRO A 1 90 ? 8.343 2.672 -25.720 1.00 34.69 90 PRO A CA 1
ATOM 714 C C . PRO A 1 90 ? 9.509 2.151 -24.866 1.00 34.69 90 PRO A C 1
ATOM 716 O O . PRO A 1 90 ? 9.864 2.788 -23.849 1.00 34.69 90 PRO A O 1
#

Radius of gyration: 11.89 Å; chains: 1; bounding box: 25×21×36 Å

Foldseek 3Di:
DVQLVLQLVVLVPADPVLLVLLLVVQCVDPPHDDPVQCVVQVPHSSSVSVSLPVVQPPSLRSLVSNLVSCVVGPPVVCNCVSVVVVPDDD